Protein AF-A0A6A3V4V7-F1 (afdb_monomer_lite)

Foldseek 3Di:
DDDDDDDDDDDDDDDDDDDDDDDDDDDDDDDPPPPPPDPDDDPDPPDDDDDPPDDDPDDDDDDDDDPPPPPPPVVNVVVVVVVVVLVVVLPPDDPVRNVVSVVVVVVVVVVVVVVVVVVVVVVVVVVVVVVVVVVVVVVVVVVVVVVVVVVVVVVVVVVVVD

Structure (mmCIF, N/CA/C/O backbone):
data_AF-A0A6A3V4V7-F1
#
_entry.id   AF-A0A6A3V4V7-F1
#
loop_
_atom_site.group_PDB
_atom_site.id
_atom_site.type_symbol
_atom_site.label_atom_id
_atom_site.label_alt_id
_atom_site.label_comp_id
_atom_site.label_asym_id
_atom_site.label_entity_id
_atom_site.label_seq_id
_atom_site.pdbx_PDB_ins_code
_atom_site.Cartn_x
_atom_site.Cartn_y
_atom_site.Cartn_z
_atom_site.occupancy
_atom_site.B_iso_or_eq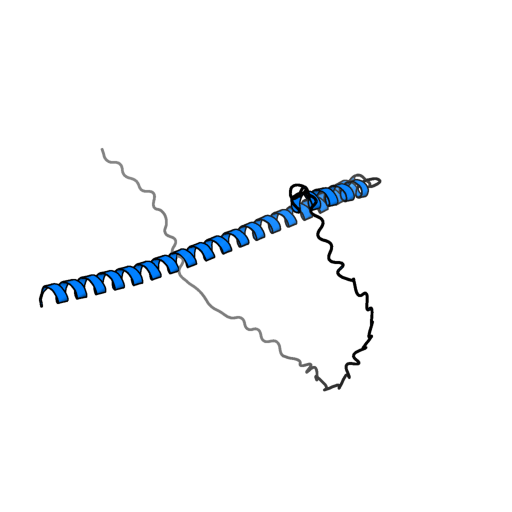uiv
_atom_site.auth_seq_id
_atom_site.auth_comp_id
_atom_site.auth_asym_id
_atom_site.auth_atom_id
_atom_site.pdbx_PDB_model_num
ATOM 1 N N . MET A 1 1 ? 31.894 41.704 34.546 1.00 42.75 1 MET A N 1
ATOM 2 C CA . MET A 1 1 ? 32.218 42.544 33.373 1.00 42.75 1 MET A CA 1
ATOM 3 C C . MET A 1 1 ? 31.065 42.446 32.386 1.00 42.75 1 MET A C 1
ATOM 5 O O . MET A 1 1 ? 30.594 41.342 32.154 1.00 42.75 1 MET A O 1
ATOM 9 N N . ARG A 1 2 ? 30.560 43.590 31.910 1.00 49.53 2 ARG A N 1
ATOM 10 C CA . ARG A 1 2 ? 29.544 43.714 30.850 1.00 49.53 2 ARG A CA 1
ATOM 11 C C . ARG A 1 2 ? 30.231 43.710 29.480 1.00 49.53 2 ARG A C 1
ATOM 13 O O . ARG A 1 2 ? 31.231 44.408 29.380 1.00 49.53 2 ARG A O 1
ATOM 20 N N . THR A 1 3 ? 29.620 43.051 28.491 1.00 52.56 3 THR A N 1
ATOM 21 C CA . THR A 1 3 ? 29.516 43.409 27.049 1.00 52.56 3 THR A CA 1
ATOM 22 C C . THR A 1 3 ? 28.450 42.461 26.452 1.00 52.56 3 THR A C 1
ATOM 24 O O . THR A 1 3 ? 28.661 41.255 26.498 1.00 52.56 3 THR A O 1
ATOM 27 N N . SER A 1 4 ? 27.176 42.824 26.249 1.00 50.97 4 SER A N 1
ATOM 28 C CA . SER A 1 4 ? 26.555 43.608 25.155 1.00 50.97 4 SER A CA 1
ATOM 29 C C . SER A 1 4 ? 26.750 43.053 23.734 1.00 50.97 4 SER A C 1
ATOM 31 O O . SER A 1 4 ? 27.859 42.666 23.392 1.00 50.97 4 SER A O 1
ATOM 33 N N . GLU A 1 5 ? 25.669 43.174 22.938 1.00 50.50 5 GLU A N 1
ATOM 34 C CA . GLU A 1 5 ? 25.563 43.155 21.456 1.00 50.50 5 GLU A CA 1
ATOM 35 C C . GLU A 1 5 ? 24.989 41.853 20.844 1.00 50.50 5 GLU A C 1
ATOM 37 O O . GLU A 1 5 ? 25.632 40.813 20.832 1.00 50.50 5 GLU A O 1
ATOM 42 N N . VAL A 1 6 ? 23.668 41.756 20.617 1.00 50.06 6 VAL A N 1
ATOM 43 C CA . VAL A 1 6 ? 22.835 42.286 19.503 1.00 50.06 6 VAL A CA 1
ATOM 44 C C . VAL A 1 6 ? 23.085 41.558 18.176 1.00 50.06 6 VAL A C 1
ATOM 46 O O . VAL A 1 6 ? 24.088 41.755 17.507 1.00 50.06 6 VAL A O 1
ATOM 49 N N . GLY A 1 7 ? 22.090 40.771 17.764 1.00 42.44 7 GLY A N 1
ATOM 50 C CA . GLY A 1 7 ? 21.958 40.209 16.423 1.00 42.44 7 GLY A CA 1
ATOM 51 C C . GLY A 1 7 ? 20.481 39.962 16.142 1.00 42.44 7 GLY A C 1
ATOM 52 O O . GLY A 1 7 ? 19.987 38.858 16.339 1.00 42.44 7 GLY A O 1
ATOM 53 N N . GLY A 1 8 ? 19.762 41.032 15.792 1.00 39.78 8 GLY A N 1
ATOM 54 C CA . GLY A 1 8 ? 18.326 41.013 15.533 1.00 39.78 8 GLY A CA 1
ATOM 55 C C . GLY A 1 8 ? 17.971 40.140 14.331 1.00 39.78 8 GLY A C 1
ATOM 56 O O . GLY A 1 8 ? 18.437 40.380 13.216 1.00 39.78 8 GLY A O 1
ATOM 57 N N . VAL A 1 9 ? 17.118 39.145 14.564 1.00 49.66 9 VAL A N 1
ATOM 58 C CA . VAL A 1 9 ? 16.396 38.444 13.504 1.00 49.66 9 VAL A CA 1
ATOM 59 C C . VAL A 1 9 ? 15.325 39.406 13.003 1.00 49.66 9 VAL A C 1
ATOM 61 O O . VAL A 1 9 ? 14.443 39.810 13.755 1.00 49.66 9 VAL A O 1
ATOM 64 N N . LYS A 1 10 ? 15.461 39.835 11.748 1.00 53.78 10 LYS A N 1
ATOM 65 C CA . LYS A 1 10 ? 14.473 40.665 11.065 1.00 53.78 10 LYS A CA 1
ATOM 66 C C . LYS A 1 10 ? 13.208 39.838 10.836 1.00 53.78 10 LYS A C 1
ATOM 68 O O . LYS A 1 10 ? 13.220 38.922 10.018 1.00 53.78 10 LYS A O 1
ATOM 73 N N . GLU A 1 11 ? 12.143 40.188 11.547 1.00 51.88 11 GLU A N 1
ATOM 74 C CA . GLU A 1 11 ? 10.769 40.033 11.069 1.00 51.88 11 GLU A CA 1
ATOM 75 C C . GLU A 1 11 ? 10.652 40.750 9.717 1.00 51.88 11 GLU A C 1
ATOM 77 O O . GLU A 1 11 ? 11.001 41.926 9.588 1.00 51.88 11 GLU A O 1
ATOM 82 N N . GLN A 1 12 ? 10.211 40.024 8.693 1.00 53.69 12 GLN A N 1
ATOM 83 C CA . GLN A 1 12 ? 9.641 40.619 7.493 1.00 53.69 12 GLN A CA 1
ATOM 84 C C . GLN A 1 12 ? 8.153 40.299 7.508 1.00 53.69 12 GLN A C 1
ATOM 86 O O . GLN A 1 12 ? 7.731 39.231 7.072 1.00 53.69 12 GLN A O 1
ATOM 91 N N . ASP A 1 13 ? 7.384 41.248 8.027 1.00 50.56 13 ASP A N 1
ATOM 92 C CA . ASP A 1 13 ? 5.997 41.427 7.636 1.00 50.56 13 ASP A CA 1
ATOM 93 C C . ASP A 1 13 ? 5.992 41.983 6.209 1.00 50.56 13 ASP A C 1
ATOM 95 O O . ASP A 1 13 ? 6.477 43.093 5.977 1.00 50.56 13 ASP A O 1
ATOM 99 N N . ASP A 1 14 ? 5.451 41.229 5.251 1.00 54.84 14 ASP A N 1
ATOM 100 C CA . ASP A 1 14 ? 4.945 41.823 4.015 1.00 54.84 14 ASP A CA 1
ATOM 101 C C . ASP A 1 14 ? 3.426 41.678 3.990 1.00 54.84 14 ASP A C 1
ATOM 103 O O . ASP A 1 14 ? 2.849 40.592 3.876 1.00 54.84 14 ASP A O 1
ATOM 107 N N . ALA A 1 15 ? 2.786 42.819 4.201 1.00 54.28 15 ALA A N 1
ATOM 108 C CA . ALA A 1 15 ? 1.357 42.982 4.238 1.00 54.28 15 ALA A CA 1
ATOM 109 C C . ALA A 1 15 ? 0.812 43.121 2.810 1.00 54.28 15 ALA A C 1
ATOM 111 O O . ALA A 1 15 ? 0.992 44.146 2.165 1.00 54.28 15 ALA A O 1
ATOM 112 N N . GLY A 1 16 ? 0.026 42.129 2.390 1.00 45.59 16 GLY A N 1
ATOM 113 C CA . GLY A 1 16 ? -1.201 42.334 1.618 1.00 45.59 16 GLY A CA 1
ATOM 114 C C . GLY A 1 16 ? -1.086 42.711 0.136 1.00 45.59 16 GLY A C 1
ATOM 115 O O . GLY A 1 16 ? -0.748 43.836 -0.209 1.00 45.59 16 GLY A O 1
ATOM 116 N N . LYS A 1 17 ? -1.610 41.833 -0.731 1.00 41.19 17 LYS A N 1
ATOM 117 C CA . LYS A 1 17 ? -2.718 42.150 -1.660 1.00 41.19 17 LYS A CA 1
ATOM 118 C C . LYS A 1 17 ? -3.122 40.917 -2.482 1.00 41.19 17 LYS A C 1
ATOM 120 O O . LYS A 1 17 ? -2.358 40.395 -3.281 1.00 41.19 17 LYS A O 1
ATOM 125 N N . SER A 1 18 ? -4.372 40.506 -2.347 1.00 46.84 18 SER A N 1
ATOM 126 C CA . SER A 1 18 ? -5.214 40.082 -3.482 1.00 46.84 18 SER A CA 1
ATOM 127 C C . SER A 1 18 ? -6.334 41.140 -3.592 1.00 46.84 18 SER A C 1
ATOM 129 O O . SER A 1 18 ? -6.513 41.841 -2.587 1.00 46.84 18 SER A O 1
ATOM 131 N N . PRO A 1 19 ? -7.117 41.311 -4.687 1.00 53.62 19 PRO A N 1
ATOM 132 C CA . PRO A 1 19 ? -7.272 40.504 -5.917 1.00 53.62 19 PRO A CA 1
ATOM 133 C C . PRO A 1 19 ? -7.392 41.335 -7.239 1.00 53.62 19 PRO A C 1
ATOM 135 O O . PRO A 1 19 ? -7.417 42.560 -7.193 1.00 53.62 19 PRO A O 1
ATOM 138 N N . ALA A 1 20 ? -7.494 40.665 -8.400 1.00 41.88 20 ALA A N 1
ATOM 139 C CA . ALA A 1 20 ? -8.282 41.029 -9.610 1.00 41.88 20 ALA A CA 1
ATOM 140 C C . ALA A 1 20 ? -7.915 40.031 -10.736 1.00 41.88 20 ALA A C 1
ATOM 142 O O . ALA A 1 20 ? -6.751 39.933 -11.107 1.00 41.88 20 ALA A O 1
ATOM 143 N N . SER A 1 21 ? -8.764 39.074 -11.125 1.00 48.00 21 SER A N 1
ATOM 144 C CA . SER A 1 21 ? -9.853 39.199 -12.114 1.00 48.00 21 SER A CA 1
ATOM 145 C C . SER A 1 21 ? -9.428 39.880 -13.422 1.00 48.00 21 SER A C 1
ATOM 147 O O . SER A 1 21 ? -9.583 41.087 -13.559 1.00 48.00 21 SER A O 1
ATOM 149 N N . ASN A 1 22 ? -8.972 39.086 -14.392 1.00 46.22 22 ASN A N 1
ATOM 150 C CA . ASN A 1 22 ? -9.182 39.385 -15.807 1.00 46.22 22 ASN A CA 1
ATOM 151 C C . ASN A 1 22 ? -10.040 38.254 -16.378 1.00 46.22 22 ASN A C 1
ATOM 153 O O . ASN A 1 22 ? -9.545 37.192 -16.748 1.00 46.22 22 ASN A O 1
ATOM 157 N N . THR A 1 23 ? -11.349 38.482 -16.333 1.00 46.84 23 THR A N 1
ATOM 158 C CA . THR A 1 23 ? -12.284 38.008 -17.348 1.00 46.84 23 THR A CA 1
ATOM 159 C C . THR A 1 23 ? -11.948 38.761 -18.628 1.00 46.84 23 THR A C 1
ATOM 161 O O . THR A 1 23 ? -12.068 39.986 -18.638 1.00 46.84 23 THR A O 1
ATOM 164 N N . ASP A 1 24 ? -11.498 38.052 -19.655 1.00 50.12 24 ASP A N 1
ATOM 165 C CA . ASP A 1 24 ? -11.619 38.539 -21.023 1.00 50.12 24 ASP A CA 1
ATOM 166 C C . ASP A 1 24 ? -12.520 37.556 -21.762 1.00 50.12 24 ASP A C 1
ATOM 168 O O . ASP A 1 24 ? -12.356 36.335 -21.668 1.00 50.12 24 ASP A O 1
ATOM 172 N N . ASP A 1 25 ? -13.550 38.150 -22.330 1.00 53.44 25 ASP A N 1
ATOM 173 C CA . ASP A 1 25 ? -14.804 37.598 -22.804 1.00 53.44 25 ASP A CA 1
ATOM 174 C C . ASP A 1 25 ? -14.721 37.699 -24.325 1.00 53.44 25 ASP A C 1
ATOM 176 O O . ASP A 1 25 ? -14.856 38.784 -24.878 1.00 53.44 25 ASP A O 1
ATOM 180 N N . GLU A 1 26 ? -14.408 36.593 -24.998 1.00 57.47 26 GLU A N 1
ATOM 181 C CA . GLU A 1 26 ? -14.502 36.501 -26.456 1.00 57.47 26 GLU A CA 1
ATOM 182 C C . GLU A 1 26 ? -15.488 35.379 -26.776 1.00 57.47 26 GLU A C 1
ATOM 184 O O . GLU A 1 26 ? -15.200 34.183 -26.703 1.00 57.47 26 GLU A O 1
ATOM 189 N N . GLU A 1 27 ? -16.704 35.873 -26.958 1.00 53.28 27 GLU A N 1
ATOM 190 C CA . GLU A 1 27 ? -17.872 35.404 -27.685 1.00 53.28 27 GLU A CA 1
ATO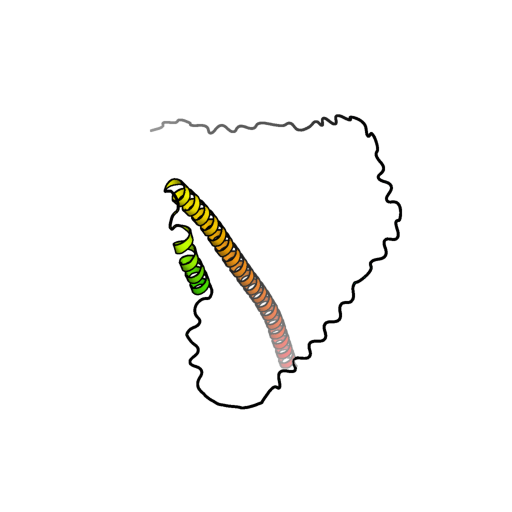M 191 C C . GLU A 1 27 ? -17.971 33.926 -28.104 1.00 53.28 27 GLU A C 1
ATOM 193 O O . GLU A 1 27 ? -17.154 33.319 -28.794 1.00 53.28 27 GLU A O 1
ATOM 198 N N . GLN A 1 28 ? -19.112 33.384 -27.687 1.00 53.72 28 GLN A N 1
ATOM 199 C CA . GLN A 1 28 ? -19.701 32.122 -28.080 1.00 53.72 28 GLN A CA 1
ATOM 200 C C . GLN A 1 28 ? -20.147 32.183 -29.543 1.00 53.72 28 GLN A C 1
ATOM 202 O O . GLN A 1 28 ? -21.141 32.839 -29.841 1.00 53.72 28 GLN A O 1
ATOM 207 N N . ASP A 1 29 ? -19.520 31.394 -30.409 1.00 48.97 29 ASP A N 1
ATOM 208 C CA . ASP A 1 29 ? -20.161 30.953 -31.645 1.00 48.97 29 ASP A CA 1
ATOM 209 C C . ASP A 1 29 ? -20.523 29.477 -31.517 1.00 48.97 29 ASP A C 1
ATOM 211 O O . ASP A 1 29 ? -19.687 28.583 -31.363 1.00 48.97 29 ASP A O 1
ATOM 215 N N . GLY A 1 30 ? -21.834 29.261 -31.474 1.00 54.09 30 GLY A N 1
ATOM 216 C CA . GLY A 1 30 ? -22.459 27.981 -31.244 1.00 54.09 30 GLY A CA 1
ATOM 217 C C . GLY A 1 30 ? -22.284 27.021 -32.409 1.00 54.09 30 GLY A C 1
ATOM 218 O O . GLY A 1 30 ? -22.564 27.339 -33.560 1.00 54.09 30 GLY A O 1
ATOM 219 N N . GLU A 1 31 ? -21.996 25.777 -32.060 1.00 42.69 31 GLU A N 1
ATOM 220 C CA . GLU A 1 31 ? -22.510 24.651 -32.817 1.00 42.69 31 GLU A CA 1
ATOM 221 C C . GLU A 1 31 ? -23.239 23.748 -31.822 1.00 42.69 31 GLU A C 1
ATOM 223 O O . GLU A 1 31 ? -22.662 22.919 -31.117 1.00 42.69 31 GLU A O 1
ATOM 228 N N . LEU A 1 32 ? -24.545 24.001 -31.691 1.00 49.00 32 LEU A N 1
ATOM 229 C CA . LEU A 1 32 ? -25.486 23.073 -31.082 1.00 49.00 32 LEU A CA 1
ATOM 230 C C . LEU A 1 32 ? -25.398 21.769 -31.877 1.00 49.00 32 LEU A C 1
ATOM 232 O O . LEU A 1 32 ? -26.032 21.632 -32.922 1.00 49.00 32 LEU A O 1
ATOM 236 N N . LEU A 1 33 ? -24.608 20.811 -31.391 1.00 49.25 33 LEU A N 1
ATOM 237 C CA . LEU A 1 33 ? -24.688 19.437 -31.860 1.00 49.25 33 LEU A CA 1
ATOM 238 C C . LEU A 1 33 ? -26.070 18.916 -31.474 1.00 49.25 33 LEU A C 1
ATOM 240 O O . LEU A 1 33 ? -26.317 18.501 -30.341 1.00 49.25 33 LEU A O 1
ATOM 244 N N . ALA A 1 34 ? -26.985 19.008 -32.434 1.00 52.38 34 ALA A N 1
ATOM 245 C CA . ALA A 1 34 ? -28.264 18.342 -32.412 1.00 52.38 34 ALA A CA 1
ATOM 246 C C . ALA A 1 34 ? -28.010 16.857 -32.140 1.00 52.38 34 ALA A C 1
ATOM 248 O O . ALA A 1 34 ? -27.564 16.119 -33.017 1.00 52.38 34 ALA A O 1
ATOM 249 N N . ILE A 1 35 ? -28.293 16.410 -30.918 1.00 50.03 35 ILE A N 1
ATOM 250 C CA . ILE A 1 35 ? -28.517 14.995 -30.651 1.00 50.03 35 ILE A CA 1
ATOM 251 C C . ILE A 1 35 ? -29.859 14.637 -31.291 1.00 50.03 35 ILE A C 1
ATOM 253 O O . ILE A 1 35 ? -30.906 14.628 -30.652 1.00 50.03 35 ILE A O 1
ATOM 257 N N . SER A 1 36 ? -29.830 14.437 -32.609 1.00 48.81 36 SER A N 1
ATOM 258 C CA . SER A 1 36 ? -30.923 13.810 -33.333 1.00 48.81 36 SER A CA 1
ATOM 259 C C . SER A 1 36 ? -31.106 12.410 -32.762 1.00 48.81 36 SER A C 1
ATOM 261 O O . SER A 1 36 ? -30.186 11.591 -32.804 1.00 48.81 36 SER A O 1
ATOM 263 N N . GLU A 1 37 ? -32.289 12.171 -32.216 1.00 57.75 37 GLU A N 1
ATOM 264 C CA . GLU A 1 37 ? -32.815 10.880 -31.802 1.00 57.75 37 GLU A CA 1
ATOM 265 C C . GLU A 1 37 ? -32.788 9.925 -33.006 1.00 57.75 37 GLU A C 1
ATOM 267 O O . GLU A 1 37 ? -33.660 9.937 -33.872 1.00 57.75 37 GLU A O 1
ATOM 272 N N . GLY A 1 38 ? -31.693 9.175 -33.115 1.00 52.47 38 GLY A N 1
ATOM 273 C CA . GLY A 1 38 ? -31.503 8.106 -34.081 1.00 52.47 38 GLY A CA 1
ATOM 274 C C . GLY A 1 38 ? -31.642 6.779 -33.357 1.00 52.47 38 GLY A C 1
ATOM 275 O O . GLY A 1 38 ? -30.728 6.366 -32.646 1.00 52.47 38 GLY A O 1
ATOM 276 N N . ASP A 1 39 ? -32.798 6.150 -33.536 1.00 56.66 39 ASP A N 1
ATOM 277 C CA . ASP A 1 39 ? -33.110 4.772 -33.166 1.00 56.66 39 ASP A CA 1
ATOM 278 C C . ASP A 1 39 ? -32.120 3.813 -33.853 1.00 56.66 39 ASP A C 1
ATOM 280 O O . ASP A 1 39 ? -32.305 3.380 -34.992 1.00 56.66 39 ASP A O 1
ATOM 284 N N . ALA A 1 40 ? -30.991 3.564 -33.192 1.00 56.16 40 ALA A N 1
ATOM 285 C CA . ALA A 1 40 ? -30.003 2.587 -33.612 1.00 56.16 40 ALA A CA 1
ATOM 286 C C . ALA A 1 40 ? -30.288 1.287 -32.861 1.00 56.16 40 ALA A C 1
ATOM 288 O O . ALA A 1 40 ? -29.821 1.078 -31.740 1.00 56.16 40 ALA A O 1
ATOM 289 N N . ALA A 1 41 ? -31.086 0.430 -33.497 1.00 56.31 41 ALA A N 1
ATOM 290 C CA . ALA A 1 41 ? -31.342 -0.931 -33.062 1.00 56.31 41 ALA A CA 1
ATOM 291 C C . ALA A 1 41 ? -30.020 -1.642 -32.727 1.00 56.31 41 ALA A C 1
ATOM 293 O O . ALA A 1 41 ? -29.188 -1.908 -33.598 1.00 56.31 41 ALA A O 1
ATOM 294 N N . VAL A 1 42 ? -29.834 -1.949 -31.445 1.00 59.66 42 VAL A N 1
ATOM 295 C CA . VAL A 1 42 ? -28.794 -2.859 -30.973 1.00 59.66 42 VAL A CA 1
ATOM 296 C C . VAL A 1 42 ? -29.193 -4.251 -31.453 1.00 59.66 42 VAL A C 1
ATOM 298 O O . VAL A 1 42 ? -30.042 -4.904 -30.851 1.00 59.66 42 VAL A O 1
ATOM 301 N N . VAL A 1 43 ? -28.610 -4.701 -32.562 1.00 60.47 43 VAL A N 1
ATOM 302 C CA . VAL A 1 43 ? -28.637 -6.120 -32.923 1.00 60.47 43 VAL A CA 1
ATOM 303 C C . VAL A 1 43 ? -27.648 -6.812 -31.991 1.00 60.47 43 VAL A C 1
ATOM 305 O O . VAL A 1 43 ? -26.437 -6.756 -32.197 1.00 60.47 43 VAL A O 1
ATOM 308 N N . LEU A 1 44 ? -28.179 -7.384 -30.911 1.00 51.41 44 LEU A N 1
ATOM 309 C CA . LEU A 1 44 ? -27.476 -8.357 -30.087 1.00 51.41 44 LEU A CA 1
ATOM 310 C C . LEU A 1 44 ? -27.300 -9.615 -30.938 1.00 51.41 44 LEU A C 1
ATOM 312 O O . LEU A 1 44 ? -28.269 -10.306 -31.240 1.00 51.41 44 LEU A O 1
ATOM 316 N N . ASP A 1 45 ? -26.071 -9.864 -31.376 1.00 54.84 45 ASP A N 1
ATOM 317 C CA . ASP A 1 45 ? -25.689 -11.136 -31.976 1.00 54.84 45 ASP A CA 1
ATOM 318 C C . ASP A 1 45 ? -25.614 -12.187 -30.858 1.00 54.84 45 ASP A C 1
ATOM 320 O O . ASP A 1 45 ? -24.623 -12.292 -30.131 1.00 54.84 45 ASP A O 1
ATOM 324 N N . GLU A 1 46 ? -26.722 -12.899 -30.663 1.00 55.06 46 GLU A N 1
ATOM 325 C CA . GLU A 1 46 ? -26.815 -14.083 -29.815 1.00 55.06 46 GLU A CA 1
ATOM 326 C C . GLU A 1 46 ? -26.151 -15.259 -30.539 1.00 55.06 46 GLU A C 1
ATOM 328 O O . GLU A 1 46 ? -26.782 -16.018 -31.271 1.00 55.06 46 GLU A O 1
ATOM 333 N N . SER A 1 47 ? -24.844 -15.407 -30.341 1.00 57.72 47 SER A N 1
ATOM 334 C CA . SER A 1 47 ? -24.163 -16.667 -30.624 1.00 57.72 47 SER A CA 1
ATOM 335 C C . SER A 1 47 ? -24.232 -17.555 -29.382 1.00 57.72 47 SER A C 1
ATOM 337 O O . SER A 1 47 ? -23.411 -17.429 -28.472 1.00 57.72 47 SER A O 1
ATOM 339 N N . GLU A 1 48 ? -25.219 -18.450 -29.349 1.00 54.25 48 GLU A N 1
ATOM 340 C CA . GLU A 1 48 ? -25.238 -19.599 -28.445 1.00 54.25 48 GLU A CA 1
ATOM 341 C C . GLU A 1 48 ? -24.098 -20.552 -28.825 1.00 54.25 48 GLU A C 1
ATOM 343 O O . GLU A 1 48 ? -24.075 -21.134 -29.911 1.00 54.25 48 GLU A O 1
ATOM 348 N N . ALA A 1 49 ? -23.124 -20.693 -27.931 1.00 61.31 49 ALA A N 1
ATOM 349 C CA . ALA A 1 49 ? -22.171 -21.789 -27.964 1.00 61.31 49 ALA A CA 1
ATOM 350 C C . ALA A 1 49 ? -22.470 -22.698 -26.773 1.00 61.31 49 ALA A C 1
ATOM 352 O O . ALA A 1 49 ? -21.893 -22.546 -25.695 1.00 61.31 49 ALA A O 1
ATOM 353 N N . ASP A 1 50 ? -23.389 -23.636 -26.993 1.00 52.44 50 ASP A N 1
ATOM 354 C CA . ASP A 1 50 ? -23.488 -24.858 -26.205 1.00 52.44 50 ASP A CA 1
ATOM 355 C C . ASP A 1 50 ? -22.151 -25.601 -26.297 1.00 52.44 50 ASP A C 1
ATOM 357 O O . ASP A 1 50 ? -21.754 -26.093 -27.355 1.00 52.44 50 ASP A O 1
ATOM 361 N N . SER A 1 51 ? -21.445 -25.688 -25.176 1.00 53.00 51 SER A N 1
ATOM 362 C CA . SER A 1 51 ? -20.405 -26.692 -24.982 1.00 53.00 51 SER A CA 1
ATOM 363 C C . SER A 1 51 ? -20.589 -27.291 -23.598 1.00 53.00 51 SER A C 1
ATOM 365 O O . SER A 1 51 ? -19.909 -26.926 -22.639 1.00 53.00 51 SER A O 1
ATOM 367 N N . ASP A 1 52 ? -21.545 -28.212 -23.523 1.00 53.47 52 ASP A N 1
ATOM 368 C CA . ASP A 1 52 ? -21.653 -29.213 -22.469 1.00 53.47 52 ASP A CA 1
ATOM 369 C C . ASP A 1 52 ? -20.392 -30.090 -22.471 1.00 53.47 52 ASP A C 1
ATOM 371 O O . ASP A 1 52 ? -20.325 -31.110 -23.151 1.00 53.47 52 ASP A O 1
ATOM 375 N N . GLU A 1 53 ? -19.393 -29.728 -21.673 1.00 47.59 53 GLU A N 1
ATOM 376 C CA . GLU A 1 53 ? -18.391 -30.683 -21.197 1.00 47.59 53 GLU A CA 1
ATOM 377 C C . GLU A 1 53 ? -18.662 -30.920 -19.711 1.00 47.59 53 GLU A C 1
ATOM 379 O O . GLU A 1 53 ? -18.185 -30.228 -18.811 1.00 47.59 53 GLU A O 1
ATOM 384 N N . SER A 1 54 ? -19.543 -31.889 -19.472 1.00 56.19 54 SER A N 1
ATOM 385 C CA . SER A 1 54 ? -19.853 -32.416 -18.149 1.00 56.19 54 SER A CA 1
ATOM 386 C C . SER A 1 54 ? -18.659 -33.218 -17.625 1.00 56.19 54 SER A C 1
ATOM 388 O O . SER A 1 54 ? -18.550 -34.417 -17.885 1.00 56.19 54 SER A O 1
ATOM 390 N N . GLU A 1 55 ? -17.771 -32.587 -16.854 1.00 53.09 55 GLU A N 1
ATOM 391 C CA . GLU A 1 55 ? -16.771 -33.322 -16.078 1.00 53.09 55 GLU A CA 1
ATOM 392 C C . GLU A 1 55 ? -17.465 -34.084 -14.941 1.00 53.09 55 GLU A C 1
ATOM 394 O O . GLU A 1 55 ? -17.933 -33.532 -13.941 1.00 53.09 55 GLU A O 1
ATOM 399 N N . GLN A 1 56 ? -17.571 -35.396 -15.134 1.00 49.28 56 GLN A N 1
ATOM 400 C CA . GLN A 1 56 ? -18.056 -36.343 -14.146 1.00 49.28 56 GLN A CA 1
ATOM 401 C C . GLN A 1 56 ? -17.166 -36.273 -12.899 1.00 49.28 56 GLN A C 1
ATOM 403 O O . GLN A 1 56 ? -16.005 -36.672 -12.923 1.00 49.28 56 GLN A O 1
ATOM 408 N N . LEU A 1 57 ? -17.728 -35.793 -11.788 1.00 48.59 57 LEU A N 1
ATOM 409 C CA . LEU A 1 57 ? -17.113 -35.866 -10.465 1.00 48.59 57 LEU A CA 1
ATOM 410 C C . LEU A 1 57 ? -17.071 -37.332 -10.003 1.00 48.59 57 LEU A C 1
ATOM 412 O O . LEU A 1 57 ? -17.953 -37.794 -9.274 1.00 48.59 57 LEU A O 1
ATOM 416 N N . SER A 1 58 ? -16.054 -38.083 -10.432 1.00 48.97 58 SER A N 1
ATOM 417 C CA . SER A 1 58 ? -15.751 -39.391 -9.857 1.00 48.97 58 SER A CA 1
ATOM 418 C C . SER A 1 58 ? -15.157 -39.190 -8.465 1.00 48.97 58 SER A C 1
ATOM 420 O O . SER A 1 58 ? -14.020 -38.753 -8.284 1.00 48.97 58 SER A O 1
ATOM 422 N N . LYS A 1 59 ? -15.987 -39.479 -7.469 1.00 55.12 59 LYS A N 1
ATOM 423 C CA . LYS A 1 59 ? -15.634 -39.561 -6.061 1.00 55.12 59 LYS A CA 1
ATOM 424 C C . LYS A 1 59 ? -14.773 -40.800 -5.829 1.00 55.12 59 LYS A C 1
ATOM 426 O O . LYS A 1 59 ? -15.328 -41.866 -5.599 1.00 55.12 59 LYS A O 1
ATOM 431 N N . ASP A 1 60 ? -13.459 -40.620 -5.814 1.00 49.88 60 ASP A N 1
ATOM 432 C CA . ASP A 1 60 ? -12.529 -41.583 -5.232 1.00 49.88 60 ASP A CA 1
ATOM 433 C C . ASP A 1 60 ? -11.700 -40.878 -4.156 1.00 49.88 60 ASP A C 1
ATOM 435 O O . ASP A 1 60 ? -10.831 -40.048 -4.428 1.00 49.88 60 ASP A O 1
ATOM 439 N N . GLU A 1 61 ? -12.015 -41.197 -2.899 1.00 54.84 61 GLU A N 1
ATOM 440 C CA . GLU A 1 61 ? -11.075 -41.013 -1.804 1.00 54.84 61 GLU A CA 1
ATOM 441 C C . GLU A 1 61 ? -9.859 -41.902 -2.064 1.00 54.84 61 GLU A C 1
ATOM 443 O O . GLU A 1 61 ? -9.937 -43.127 -1.986 1.00 54.84 61 GLU A O 1
ATOM 448 N N . ALA A 1 62 ? -8.724 -41.273 -2.344 1.00 54.88 62 ALA A N 1
ATOM 449 C CA . ALA A 1 62 ? -7.425 -41.908 -2.239 1.00 54.88 62 ALA A CA 1
ATOM 450 C C . ALA A 1 62 ? -6.507 -40.985 -1.439 1.00 54.88 62 ALA A C 1
ATOM 452 O O . ALA A 1 62 ? -5.883 -40.054 -1.946 1.00 54.88 62 ALA A O 1
ATOM 453 N N . GLU A 1 63 ? -6.486 -41.266 -0.144 1.00 53.84 63 GLU A N 1
ATOM 454 C CA . GLU A 1 63 ? -5.439 -40.941 0.808 1.00 53.84 63 GLU A CA 1
ATOM 455 C C . GLU A 1 63 ? -4.055 -41.247 0.212 1.00 53.84 63 GLU A C 1
ATOM 457 O O . GLU A 1 63 ? -3.585 -42.379 0.240 1.00 53.84 63 GLU A O 1
ATOM 462 N N . LEU A 1 64 ? -3.383 -40.232 -0.329 1.00 49.31 64 LEU A N 1
ATOM 463 C CA . LEU A 1 64 ? -1.941 -40.252 -0.544 1.00 49.31 64 LEU A CA 1
ATOM 464 C C . LEU A 1 64 ? -1.403 -38.869 -0.216 1.00 49.31 64 LEU A C 1
ATOM 466 O O . LEU A 1 64 ? -1.794 -37.875 -0.823 1.00 49.31 64 LEU A O 1
ATOM 470 N N . GLY A 1 65 ? -0.523 -38.827 0.785 1.00 48.97 65 GLY A N 1
ATOM 471 C CA . GLY A 1 65 ? 0.139 -37.627 1.272 1.00 48.97 65 GLY A CA 1
ATOM 472 C C . GLY A 1 65 ? 0.715 -36.801 0.131 1.00 48.97 65 GLY A C 1
ATOM 473 O O . GLY A 1 65 ? 1.813 -37.065 -0.358 1.00 48.97 65 GLY A O 1
ATOM 474 N N . ALA A 1 66 ? -0.029 -35.771 -0.264 1.00 48.34 66 ALA A N 1
ATOM 475 C CA . ALA A 1 66 ? 0.491 -34.697 -1.073 1.00 48.34 66 ALA A CA 1
ATOM 476 C C . ALA A 1 66 ? 1.513 -33.975 -0.199 1.00 48.34 66 ALA A C 1
ATOM 478 O O . ALA A 1 66 ? 1.170 -33.203 0.697 1.00 48.34 66 ALA A O 1
ATOM 479 N N . VAL A 1 67 ? 2.789 -34.273 -0.440 1.00 52.78 67 VAL A N 1
ATOM 480 C CA . VAL A 1 67 ? 3.872 -33.350 -0.126 1.00 52.78 67 VAL A CA 1
ATOM 481 C C . VAL A 1 67 ? 3.467 -32.047 -0.795 1.00 52.78 67 VAL A C 1
ATOM 483 O O . VAL A 1 67 ? 3.554 -31.930 -2.013 1.00 52.78 67 VAL A O 1
ATOM 486 N N . ILE A 1 68 ? 2.933 -31.111 -0.011 1.00 51.34 68 ILE A N 1
ATOM 487 C CA . ILE A 1 68 ? 2.746 -29.732 -0.437 1.00 51.34 68 ILE A CA 1
ATOM 488 C C . ILE A 1 68 ? 4.158 -29.298 -0.834 1.00 51.34 68 ILE A C 1
ATOM 490 O O . ILE A 1 68 ? 5.007 -29.225 0.061 1.00 51.34 68 ILE A O 1
ATOM 494 N N . PRO A 1 69 ? 4.479 -29.095 -2.128 1.00 51.84 69 PRO A N 1
ATOM 495 C CA . PRO A 1 69 ? 5.745 -28.464 -2.437 1.00 51.84 69 PRO A CA 1
ATOM 496 C C . PRO A 1 69 ? 5.671 -27.117 -1.729 1.00 51.84 69 PRO A C 1
ATOM 498 O O . PRO A 1 69 ? 4.686 -26.394 -1.913 1.00 51.84 69 PRO A O 1
ATOM 501 N N . GLU A 1 70 ? 6.631 -26.860 -0.832 1.00 53.78 70 GLU A N 1
ATOM 502 C CA . GLU A 1 70 ? 6.746 -25.598 -0.102 1.00 53.78 70 GLU A CA 1
ATOM 503 C C . GLU A 1 70 ? 6.336 -24.475 -1.037 1.00 53.78 70 GLU A C 1
ATOM 505 O O . GLU A 1 70 ? 6.877 -24.391 -2.141 1.00 53.78 70 GLU A O 1
ATOM 510 N N . ALA A 1 71 ? 5.324 -23.706 -0.627 1.00 54.56 71 ALA A N 1
ATOM 511 C CA . ALA A 1 71 ? 4.713 -22.668 -1.433 1.00 54.56 71 ALA A CA 1
ATOM 512 C C . ALA A 1 71 ? 5.815 -21.829 -2.089 1.00 54.56 71 ALA A C 1
ATOM 514 O O . ALA A 1 71 ? 6.421 -20.973 -1.443 1.00 54.56 71 ALA A O 1
ATOM 515 N N . SER A 1 72 ? 6.097 -22.123 -3.360 1.00 53.34 72 SER A N 1
ATOM 516 C CA . SER A 1 72 ? 6.999 -21.324 -4.168 1.00 53.34 72 SER A CA 1
ATOM 517 C C . SER A 1 72 ? 6.373 -19.943 -4.174 1.00 53.34 72 SER A C 1
ATOM 519 O O . SER A 1 72 ? 5.232 -19.784 -4.614 1.00 53.34 72 SER A O 1
ATOM 521 N N . ASP A 1 73 ? 7.060 -18.977 -3.559 1.00 54.66 73 ASP A N 1
ATOM 522 C CA . ASP A 1 73 ? 6.591 -17.602 -3.487 1.00 54.66 73 ASP A CA 1
ATOM 523 C C . ASP A 1 73 ? 6.245 -17.192 -4.927 1.00 54.66 73 ASP A C 1
ATOM 525 O O . ASP A 1 73 ? 7.136 -17.201 -5.784 1.00 54.66 73 ASP A O 1
ATOM 529 N N . PRO A 1 74 ? 4.980 -16.873 -5.252 1.00 56.16 74 PRO A N 1
ATOM 530 C CA . PRO A 1 74 ? 4.607 -16.520 -6.619 1.00 56.16 74 PRO A CA 1
ATOM 531 C C . PRO A 1 74 ? 5.409 -15.304 -7.110 1.00 56.16 74 PRO A C 1
ATOM 533 O O . PRO A 1 74 ? 5.610 -15.131 -8.310 1.00 56.16 74 PRO A O 1
ATOM 536 N N . ALA A 1 75 ? 5.956 -14.496 -6.189 1.00 56.59 75 ALA A N 1
ATOM 537 C CA . ALA A 1 75 ? 6.886 -13.423 -6.515 1.00 56.59 75 ALA A CA 1
ATOM 538 C C . ALA A 1 75 ? 8.280 -13.922 -6.958 1.00 56.59 75 ALA A C 1
ATOM 540 O O . ALA A 1 75 ? 8.969 -13.231 -7.712 1.00 56.59 75 ALA A O 1
ATOM 541 N N . ALA A 1 76 ? 8.722 -15.094 -6.505 1.00 53.81 76 ALA A N 1
ATOM 542 C CA . ALA A 1 76 ? 9.967 -15.729 -6.934 1.00 53.81 76 ALA A CA 1
ATOM 543 C C . ALA A 1 76 ? 9.803 -16.440 -8.292 1.00 53.81 76 ALA A C 1
ATOM 545 O O . ALA A 1 76 ? 10.697 -16.367 -9.133 1.00 53.81 76 ALA A O 1
ATOM 546 N N . GLU A 1 77 ? 8.639 -17.036 -8.554 1.00 51.50 77 GLU A N 1
ATOM 547 C CA . GLU A 1 77 ? 8.283 -17.615 -9.860 1.00 51.50 77 GLU A CA 1
ATOM 548 C C . GLU A 1 77 ? 8.169 -16.544 -10.959 1.00 51.50 77 GLU A C 1
ATOM 550 O O . GLU A 1 77 ? 8.777 -16.681 -12.022 1.00 51.50 77 GLU A O 1
ATOM 555 N N . GLU A 1 78 ? 7.490 -15.422 -10.686 1.00 55.00 78 GLU A N 1
ATOM 556 C CA . GLU A 1 78 ? 7.329 -14.330 -11.660 1.00 55.00 78 GLU A CA 1
ATOM 557 C C . GLU A 1 78 ? 8.682 -13.687 -12.024 1.00 55.00 78 GLU A C 1
ATOM 559 O O . GLU A 1 78 ? 8.959 -13.403 -13.191 1.00 55.00 78 GLU A O 1
ATOM 564 N N . THR A 1 79 ? 9.585 -13.528 -11.047 1.00 59.12 79 THR A N 1
ATOM 565 C CA . THR A 1 79 ? 10.933 -12.992 -11.313 1.00 59.12 79 THR A CA 1
ATOM 566 C C . THR A 1 79 ? 11.806 -13.971 -12.101 1.00 59.12 79 THR A C 1
ATOM 568 O O . THR A 1 79 ? 12.601 -13.538 -12.940 1.00 59.12 79 THR A O 1
ATOM 571 N N . ARG A 1 80 ? 11.641 -15.283 -11.892 1.00 56.03 80 ARG A N 1
ATOM 572 C CA . ARG A 1 80 ? 12.383 -16.330 -12.604 1.00 56.03 80 ARG A CA 1
ATOM 573 C C . ARG A 1 80 ? 11.921 -16.474 -14.056 1.00 56.03 80 ARG A C 1
ATOM 575 O O . ARG A 1 80 ? 12.770 -16.492 -14.949 1.00 56.03 80 ARG A O 1
ATOM 582 N N . ALA A 1 81 ? 10.613 -16.492 -14.305 1.00 57.81 81 ALA A N 1
ATOM 583 C CA . ALA A 1 81 ? 10.038 -16.575 -15.649 1.00 57.81 81 ALA A CA 1
ATOM 584 C C . ALA A 1 81 ? 10.349 -15.328 -16.502 1.00 57.81 81 ALA A C 1
ATOM 586 O O . ALA A 1 81 ? 10.726 -15.445 -17.673 1.00 57.81 81 ALA A O 1
ATOM 587 N N . GLU A 1 82 ? 10.292 -14.129 -15.911 1.00 57.50 82 GLU A N 1
ATOM 588 C CA . GLU A 1 82 ? 10.740 -12.913 -16.598 1.00 57.50 82 GLU A CA 1
ATOM 589 C C . GLU A 1 82 ? 12.259 -12.951 -16.849 1.00 57.50 82 GLU A C 1
ATOM 591 O O . GLU A 1 82 ? 12.707 -12.635 -17.945 1.00 57.50 82 GLU A O 1
ATOM 596 N N . SER A 1 83 ? 13.087 -13.404 -15.902 1.00 57.94 83 SER A N 1
ATOM 597 C CA . SER A 1 83 ? 14.544 -13.455 -16.122 1.00 57.94 83 SER A CA 1
ATOM 598 C C . SER A 1 83 ? 14.965 -14.382 -17.274 1.00 57.94 83 SER A C 1
ATOM 600 O O . SER A 1 83 ? 15.867 -14.034 -18.039 1.00 57.94 83 SER A O 1
ATOM 602 N N . ALA A 1 84 ? 14.274 -15.515 -17.447 1.00 57.88 84 ALA A N 1
ATOM 603 C CA . ALA A 1 84 ? 14.560 -16.494 -18.493 1.00 57.88 84 ALA A CA 1
ATOM 604 C C . ALA A 1 84 ? 14.188 -15.989 -19.900 1.00 57.88 84 ALA A C 1
ATOM 606 O O . ALA A 1 84 ? 14.927 -16.210 -20.857 1.00 57.88 84 ALA A O 1
ATOM 607 N N . THR A 1 85 ? 13.079 -15.255 -20.029 1.00 57.53 85 THR A N 1
ATOM 608 C CA . THR A 1 85 ? 12.651 -14.659 -21.309 1.00 57.53 85 THR A CA 1
ATOM 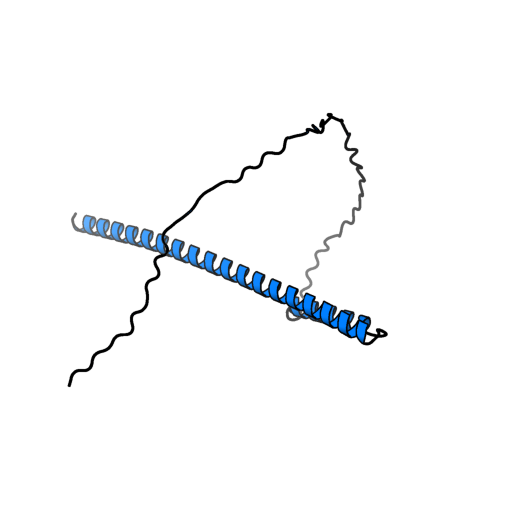609 C C . THR A 1 85 ? 13.489 -13.435 -21.693 1.00 57.53 85 THR A C 1
ATOM 611 O O . THR A 1 85 ? 13.745 -13.191 -22.870 1.00 57.53 85 THR A O 1
ATOM 614 N N . LEU A 1 86 ? 13.998 -12.691 -20.707 1.00 57.19 86 LEU A N 1
ATOM 615 C CA . LEU A 1 86 ? 14.795 -11.484 -20.935 1.00 57.19 86 LEU A CA 1
ATOM 616 C C . LEU A 1 86 ? 16.234 -11.770 -21.403 1.00 57.19 86 LEU A C 1
ATOM 618 O O . LEU A 1 86 ? 16.829 -10.900 -22.050 1.00 57.19 86 LEU A O 1
ATOM 622 N N . ALA A 1 87 ? 16.804 -12.937 -21.092 1.00 60.41 87 ALA A N 1
ATOM 623 C CA . ALA A 1 87 ? 18.140 -13.316 -21.559 1.00 60.41 87 ALA A CA 1
ATOM 624 C C . ALA A 1 87 ? 18.183 -13.470 -23.094 1.00 60.41 87 ALA A C 1
ATOM 626 O O . ALA A 1 87 ? 19.022 -12.848 -23.738 1.00 60.41 87 ALA A O 1
ATOM 627 N N . ASN A 1 88 ? 17.195 -14.158 -23.678 1.00 63.50 88 ASN A N 1
ATOM 628 C CA . ASN A 1 88 ? 17.130 -14.436 -25.121 1.00 63.50 88 ASN A CA 1
ATOM 629 C C . ASN A 1 88 ? 16.890 -13.198 -26.005 1.00 63.50 88 ASN A C 1
ATOM 631 O O . ASN A 1 88 ? 17.281 -13.180 -27.165 1.00 63.50 88 ASN A O 1
ATOM 635 N N . GLU A 1 89 ? 16.248 -12.145 -25.492 1.00 67.94 89 GLU A N 1
ATOM 636 C CA . GLU A 1 89 ? 15.962 -10.930 -26.279 1.00 67.94 89 GLU A CA 1
ATOM 637 C C . GLU A 1 89 ? 17.189 -10.025 -26.497 1.00 67.94 89 GLU A C 1
ATOM 639 O O . GLU A 1 89 ? 17.146 -9.115 -27.326 1.00 67.94 89 GLU A O 1
ATOM 644 N N . ALA A 1 90 ? 18.248 -10.187 -25.698 1.00 76.56 90 ALA A N 1
ATOM 645 C CA . ALA A 1 90 ? 19.447 -9.355 -25.800 1.00 76.56 90 ALA A CA 1
ATOM 646 C C . ALA A 1 90 ? 20.461 -9.899 -26.819 1.00 76.56 90 ALA A C 1
ATOM 648 O O . ALA A 1 90 ? 21.336 -9.149 -27.267 1.00 76.56 90 ALA A O 1
ATOM 649 N N . ASP A 1 91 ? 20.333 -11.173 -27.184 1.00 79.56 91 ASP A N 1
ATOM 650 C CA . ASP A 1 91 ? 21.246 -11.863 -28.083 1.00 79.56 91 ASP A CA 1
ATOM 651 C C . ASP A 1 91 ? 21.064 -11.376 -29.527 1.00 79.56 91 ASP A C 1
ATOM 653 O O . ASP A 1 91 ? 19.956 -11.168 -30.016 1.00 79.56 91 ASP A O 1
ATOM 657 N N . GLY A 1 92 ? 22.179 -11.110 -30.212 1.00 81.12 92 GLY A N 1
ATOM 658 C CA . GLY A 1 92 ? 22.179 -10.578 -31.583 1.00 81.12 92 GLY A CA 1
ATOM 659 C C . GLY A 1 92 ? 21.903 -9.072 -31.712 1.00 81.12 92 GLY A C 1
ATOM 660 O O . GLY A 1 92 ? 21.980 -8.532 -32.816 1.00 81.12 92 GLY A O 1
ATOM 661 N N . LEU A 1 93 ? 21.638 -8.355 -30.612 1.00 86.94 93 LEU A N 1
ATOM 662 C CA . LEU A 1 93 ? 21.463 -6.900 -30.635 1.00 86.94 93 LEU A CA 1
ATOM 663 C C . LEU A 1 93 ? 22.803 -6.145 -30.654 1.00 86.94 93 LEU A C 1
ATOM 665 O O . LEU A 1 93 ? 23.762 -6.483 -29.950 1.00 86.94 93 LEU A O 1
ATOM 669 N N . SER A 1 94 ? 22.836 -5.030 -31.393 1.00 92.25 94 SER A N 1
ATOM 670 C CA . SER A 1 94 ? 23.950 -4.077 -31.323 1.00 92.25 94 SER A CA 1
ATOM 671 C C . SER A 1 94 ? 24.138 -3.557 -29.894 1.00 92.25 94 SER A C 1
ATOM 673 O O . SER A 1 94 ? 23.188 -3.487 -29.114 1.00 92.25 94 SER A O 1
ATOM 675 N N . GLU A 1 95 ? 25.359 -3.155 -29.537 1.00 91.62 95 GLU A N 1
ATOM 676 C CA . GLU A 1 95 ? 25.683 -2.661 -28.188 1.00 91.62 95 GLU A CA 1
ATOM 677 C C . GLU A 1 95 ? 24.734 -1.534 -27.740 1.00 91.62 95 GLU A C 1
ATOM 679 O O . GLU A 1 95 ? 24.156 -1.563 -26.655 1.00 91.62 95 GLU A O 1
ATOM 684 N N . VAL A 1 96 ? 24.472 -0.575 -28.632 1.00 95.56 96 VAL A N 1
ATOM 685 C CA . VAL A 1 96 ? 23.552 0.539 -28.364 1.00 95.56 96 VAL A CA 1
ATOM 686 C C . VAL A 1 96 ? 22.122 0.042 -28.122 1.00 95.56 96 VAL A C 1
ATOM 688 O O . VAL A 1 96 ? 21.426 0.563 -27.245 1.00 95.56 96 VAL A O 1
ATOM 691 N N . ALA A 1 97 ? 21.665 -0.963 -28.873 1.00 94.31 97 ALA A N 1
ATOM 692 C CA . ALA A 1 97 ? 20.348 -1.562 -28.676 1.00 94.31 97 ALA A CA 1
ATOM 693 C C . ALA A 1 97 ? 20.267 -2.324 -27.341 1.00 94.31 97 ALA A C 1
ATOM 695 O O . ALA A 1 97 ? 19.286 -2.146 -26.613 1.00 94.31 97 ALA A O 1
ATOM 696 N N . ARG A 1 98 ? 21.321 -3.060 -26.960 1.00 91.31 98 ARG A N 1
ATOM 697 C CA . ARG A 1 98 ? 21.426 -3.731 -25.652 1.00 91.31 98 ARG A CA 1
ATOM 698 C C . ARG A 1 98 ? 21.347 -2.736 -24.495 1.00 91.31 98 ARG A C 1
ATOM 700 O O . ARG A 1 98 ? 20.532 -2.918 -23.590 1.00 91.31 98 ARG A O 1
ATOM 707 N N . ILE A 1 99 ? 22.085 -1.625 -24.561 1.00 93.94 99 ILE A N 1
ATOM 708 C CA . ILE A 1 99 ? 22.050 -0.569 -23.533 1.00 93.94 99 ILE A CA 1
ATOM 709 C C . ILE A 1 99 ? 20.646 0.049 -23.409 1.00 93.94 99 ILE A C 1
ATOM 711 O O . ILE A 1 99 ? 20.131 0.236 -22.301 1.00 93.94 99 ILE A O 1
ATOM 715 N N . ARG A 1 100 ? 19.984 0.358 -24.533 1.00 96.31 100 ARG A N 1
ATOM 716 C CA . ARG A 1 100 ? 18.614 0.909 -24.524 1.00 96.31 100 ARG A CA 1
ATOM 717 C C . ARG A 1 100 ? 17.613 -0.073 -23.917 1.00 96.31 100 ARG A C 1
ATOM 719 O O . ARG A 1 100 ? 16.770 0.341 -23.115 1.00 96.31 100 ARG A O 1
ATOM 726 N N . LEU A 1 101 ? 17.719 -1.353 -24.268 1.00 92.69 101 LEU A N 1
ATOM 727 C CA . LEU A 1 101 ? 16.873 -2.415 -23.733 1.00 92.69 101 LEU A CA 1
ATOM 728 C C . LEU A 1 101 ? 17.074 -2.575 -22.221 1.00 92.69 101 LEU A C 1
ATOM 730 O O . LEU A 1 101 ? 16.096 -2.535 -21.472 1.00 92.69 101 LEU A O 1
ATOM 734 N N . ALA A 1 102 ? 18.324 -2.641 -21.756 1.00 92.56 102 ALA A N 1
ATOM 735 C CA . ALA A 1 102 ? 18.659 -2.702 -20.334 1.00 92.56 102 ALA A CA 1
ATOM 736 C C . ALA A 1 102 ? 18.075 -1.508 -19.563 1.00 92.56 102 ALA A C 1
ATOM 738 O O . ALA A 1 102 ? 17.417 -1.680 -18.535 1.00 92.56 102 ALA A O 1
ATOM 739 N N . ARG A 1 103 ? 18.201 -0.287 -20.102 1.00 95.88 103 ARG A N 1
ATOM 740 C CA . ARG A 1 103 ? 17.619 0.917 -19.488 1.00 95.88 103 ARG A CA 1
ATOM 741 C C . ARG A 1 103 ? 16.093 0.860 -19.417 1.00 95.88 103 ARG A C 1
ATOM 743 O O . ARG A 1 103 ? 15.506 1.262 -18.411 1.00 95.88 103 ARG A O 1
ATOM 750 N N . ARG A 1 104 ? 15.428 0.374 -20.471 1.00 95.31 104 ARG A N 1
ATOM 751 C CA . ARG A 1 104 ? 13.967 0.186 -20.490 1.00 95.31 104 ARG A CA 1
ATOM 752 C C . ARG A 1 104 ? 13.531 -0.818 -19.422 1.00 95.31 104 ARG A C 1
ATOM 754 O O . ARG A 1 104 ? 12.561 -0.549 -18.713 1.00 95.31 104 ARG A O 1
ATOM 761 N N . ARG A 1 105 ? 14.255 -1.931 -19.279 1.00 91.81 105 ARG A N 1
ATOM 762 C CA . ARG A 1 105 ? 14.006 -2.958 -18.255 1.00 91.81 105 ARG A CA 1
ATOM 763 C C . ARG A 1 105 ? 14.184 -2.402 -16.848 1.00 91.81 105 ARG A C 1
ATOM 765 O O . ARG A 1 105 ? 13.247 -2.486 -16.063 1.00 91.81 105 ARG A O 1
ATOM 772 N N . ALA A 1 106 ? 15.294 -1.717 -16.578 1.00 93.88 106 ALA A N 1
ATOM 773 C CA . ALA A 1 106 ? 15.542 -1.076 -15.286 1.00 93.88 106 ALA A CA 1
ATOM 774 C C . ALA A 1 106 ? 14.411 -0.105 -14.898 1.00 93.88 106 ALA A C 1
ATOM 776 O O . ALA A 1 106 ? 13.909 -0.135 -13.777 1.00 93.88 106 ALA A O 1
ATOM 777 N N . ARG A 1 107 ? 13.924 0.708 -15.848 1.00 96.06 107 ARG A N 1
ATOM 778 C CA . ARG A 1 107 ? 12.776 1.605 -15.617 1.00 96.06 107 ARG A CA 1
ATOM 779 C C . ARG A 1 107 ? 11.486 0.845 -15.299 1.00 96.06 107 ARG A C 1
ATOM 781 O O . ARG A 1 107 ? 10.734 1.274 -14.427 1.00 96.06 107 ARG A O 1
ATOM 788 N N . ARG A 1 108 ? 11.200 -0.253 -16.007 1.00 95.38 108 ARG A N 1
ATOM 789 C CA . ARG A 1 108 ? 10.022 -1.097 -15.739 1.00 95.38 108 ARG A CA 1
ATOM 790 C C . ARG A 1 108 ? 10.113 -1.754 -14.365 1.00 95.38 108 ARG A C 1
ATOM 792 O O . ARG A 1 108 ? 9.154 -1.674 -13.604 1.00 95.38 108 ARG A O 1
ATOM 799 N N . GLN A 1 109 ? 11.267 -2.320 -14.026 1.00 93.38 109 GLN A N 1
ATOM 800 C CA . GLN A 1 109 ? 11.511 -2.941 -12.727 1.00 93.38 109 GLN A CA 1
ATOM 801 C C . GLN A 1 109 ? 11.360 -1.927 -11.588 1.00 93.38 109 GLN A C 1
ATOM 803 O O . GLN A 1 109 ? 10.638 -2.199 -10.634 1.00 93.38 109 GLN A O 1
ATOM 808 N N . ALA A 1 110 ? 11.932 -0.727 -11.722 1.00 94.88 110 ALA A N 1
ATOM 809 C CA . ALA A 1 110 ? 11.776 0.340 -10.735 1.00 94.88 110 ALA A CA 1
ATOM 810 C C . ALA A 1 110 ? 10.300 0.738 -10.535 1.00 94.88 110 ALA A C 1
ATOM 812 O O . ALA A 1 110 ? 9.849 0.926 -9.405 1.00 94.88 110 ALA A O 1
ATOM 813 N N . LYS A 1 111 ? 9.513 0.815 -11.620 1.00 96.94 111 LYS A N 1
ATOM 814 C CA . LYS A 1 111 ? 8.063 1.058 -11.530 1.00 96.94 111 LYS A CA 1
ATOM 815 C C . LYS A 1 111 ? 7.339 -0.076 -10.799 1.00 96.94 111 LYS A C 1
ATOM 817 O O . LYS A 1 111 ? 6.554 0.210 -9.900 1.00 96.94 111 LYS A O 1
ATOM 822 N N . ARG A 1 112 ? 7.624 -1.340 -11.132 1.00 94.88 112 ARG A N 1
ATOM 823 C CA . ARG A 1 112 ? 7.035 -2.513 -10.457 1.00 94.88 112 ARG A CA 1
ATOM 824 C C . ARG A 1 112 ? 7.380 -2.540 -8.968 1.00 94.88 112 ARG A C 1
ATOM 826 O O . ARG A 1 112 ? 6.487 -2.701 -8.145 1.00 94.88 112 ARG A O 1
ATOM 833 N N . GLN A 1 113 ? 8.642 -2.304 -8.609 1.00 96.06 113 GLN A N 1
ATOM 834 C CA . GLN A 1 113 ? 9.083 -2.220 -7.212 1.00 96.06 113 GLN A CA 1
ATOM 835 C C . GLN A 1 113 ? 8.352 -1.110 -6.456 1.00 96.06 113 GLN A C 1
ATOM 837 O O . GLN A 1 113 ? 7.864 -1.340 -5.352 1.00 96.06 113 GLN A O 1
ATOM 842 N N . ARG A 1 114 ? 8.202 0.073 -7.065 1.00 97.56 114 ARG A N 1
ATOM 843 C CA . ARG A 1 114 ? 7.429 1.168 -6.470 1.00 97.56 114 ARG A CA 1
ATOM 844 C C . ARG A 1 114 ? 5.980 0.760 -6.211 1.00 97.56 114 ARG A C 1
ATOM 846 O O . ARG A 1 114 ? 5.476 1.004 -5.120 1.00 97.56 114 ARG A O 1
ATOM 853 N N . VAL A 1 115 ? 5.319 0.132 -7.184 1.00 98.12 115 VAL A N 1
ATOM 854 C CA . VAL A 1 115 ? 3.941 -0.359 -7.020 1.00 98.12 115 VAL A CA 1
ATOM 855 C C . VAL A 1 115 ? 3.868 -1.409 -5.912 1.00 98.12 115 VAL A C 1
ATOM 857 O O . VAL A 1 115 ? 3.012 -1.299 -5.039 1.00 98.12 115 VAL A O 1
ATOM 860 N N . LYS A 1 116 ? 4.808 -2.362 -5.875 1.00 97.38 116 LYS A N 1
ATOM 861 C CA . LYS A 1 116 ? 4.898 -3.381 -4.818 1.00 97.38 116 LYS A CA 1
ATOM 862 C C . LYS A 1 116 ? 4.984 -2.746 -3.428 1.00 97.38 116 LYS A C 1
ATOM 864 O O . LYS A 1 116 ? 4.243 -3.143 -2.533 1.00 97.38 116 LYS A O 1
ATOM 869 N N . VAL A 1 117 ? 5.829 -1.727 -3.256 1.00 98.19 117 VAL A N 1
ATOM 870 C CA . VAL A 1 117 ? 5.961 -0.990 -1.987 1.00 98.19 117 VAL A CA 1
ATOM 871 C C . VAL A 1 117 ? 4.670 -0.253 -1.626 1.00 98.19 117 VAL A C 1
ATOM 873 O O . VAL A 1 117 ? 4.234 -0.324 -0.480 1.00 98.19 117 VAL A O 1
ATOM 876 N N . LEU A 1 118 ? 4.029 0.423 -2.584 1.00 98.38 118 LEU A N 1
ATOM 877 C CA . LEU A 1 118 ? 2.776 1.145 -2.336 1.00 98.38 118 LEU A CA 1
ATOM 878 C C . LEU A 1 118 ? 1.634 0.205 -1.938 1.00 98.38 118 LEU A C 1
ATOM 880 O O . LEU A 1 118 ? 0.902 0.498 -0.996 1.00 98.38 118 LEU A O 1
ATOM 884 N N . LEU A 1 119 ? 1.504 -0.941 -2.606 1.00 98.38 119 LEU A N 1
ATOM 885 C CA . LEU A 1 119 ? 0.499 -1.946 -2.263 1.00 98.38 119 LEU A CA 1
ATOM 886 C C . LEU A 1 119 ? 0.769 -2.573 -0.893 1.00 98.38 119 LEU A C 1
ATOM 888 O O . LEU A 1 119 ? -0.155 -2.717 -0.093 1.00 98.38 119 LEU A O 1
ATOM 892 N N . ALA A 1 120 ? 2.030 -2.891 -0.586 1.00 98.06 120 ALA A N 1
ATOM 893 C CA . ALA A 1 120 ? 2.414 -3.399 0.728 1.00 98.06 120 ALA A CA 1
ATOM 894 C C . ALA A 1 120 ? 2.098 -2.388 1.841 1.00 98.06 120 ALA A C 1
ATOM 896 O O . ALA A 1 120 ? 1.557 -2.767 2.881 1.00 98.06 120 ALA A O 1
ATOM 897 N N . ARG A 1 121 ? 2.375 -1.099 1.599 1.00 98.25 121 ARG A N 1
ATOM 898 C CA . ARG A 1 121 ? 2.032 -0.006 2.512 1.00 98.25 121 ARG A CA 1
ATOM 899 C C . ARG A 1 121 ? 0.522 0.096 2.720 1.00 98.25 121 ARG A C 1
ATOM 901 O O . ARG A 1 121 ? 0.088 0.039 3.862 1.00 98.25 121 ARG A O 1
ATOM 908 N N . ARG A 1 122 ? -0.273 0.130 1.647 1.00 98.25 122 ARG A N 1
ATOM 909 C CA . ARG A 1 122 ? -1.743 0.177 1.735 1.00 98.25 122 ARG A CA 1
ATOM 910 C C . ARG A 1 122 ? -2.314 -1.009 2.518 1.00 98.25 122 ARG A C 1
ATOM 912 O O . ARG A 1 122 ? -3.178 -0.829 3.366 1.00 98.25 122 ARG A O 1
ATOM 919 N N . LYS A 1 123 ? -1.812 -2.227 2.276 1.00 98.12 123 LYS A N 1
ATOM 920 C CA . LYS A 1 123 ? -2.242 -3.433 3.009 1.00 98.12 123 LYS A CA 1
ATOM 921 C C . LYS A 1 123 ? -1.863 -3.383 4.491 1.00 98.12 123 LYS A C 1
ATOM 923 O O . LYS A 1 123 ? -2.515 -4.009 5.322 1.00 98.12 123 LYS A O 1
ATOM 928 N N . ARG A 1 124 ? -0.759 -2.720 4.834 1.00 97.81 124 ARG A N 1
ATOM 929 C CA . ARG A 1 124 ? -0.369 -2.504 6.229 1.00 97.81 124 ARG A CA 1
ATOM 930 C C . ARG A 1 124 ? -1.276 -1.469 6.891 1.00 97.81 124 ARG A C 1
ATOM 932 O O . ARG A 1 124 ? -1.795 -1.761 7.957 1.00 97.81 12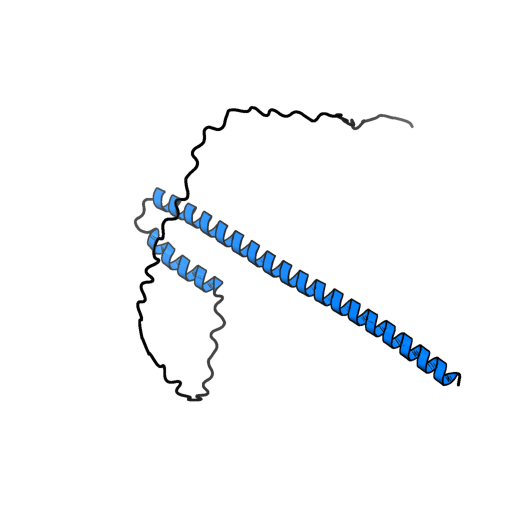4 ARG A O 1
ATOM 939 N N . GLU A 1 125 ? -1.496 -0.332 6.239 1.00 97.75 125 GLU A N 1
ATOM 940 C CA . GLU A 1 125 ? -2.380 0.730 6.735 1.00 97.75 125 GLU A CA 1
ATOM 941 C C . GLU A 1 125 ? -3.804 0.204 6.976 1.00 97.75 125 GLU A C 1
ATOM 943 O O . GLU A 1 125 ? -4.356 0.453 8.039 1.00 97.75 125 GLU A O 1
ATOM 948 N N . GLY A 1 126 ? -4.355 -0.613 6.068 1.00 97.62 126 GLY A N 1
ATOM 949 C CA . GLY A 1 126 ? -5.667 -1.245 6.274 1.00 97.62 126 GLY A CA 1
ATOM 950 C C . GLY A 1 126 ? -5.717 -2.151 7.511 1.00 97.62 126 GLY A C 1
ATOM 951 O O . GLY A 1 126 ? -6.619 -2.031 8.328 1.00 97.62 126 GLY A O 1
ATOM 952 N N . ARG A 1 127 ? -4.694 -2.990 7.722 1.00 97.62 127 ARG A N 1
ATOM 953 C CA . ARG A 1 127 ? -4.606 -3.836 8.928 1.00 97.62 127 ARG A CA 1
ATOM 954 C C . ARG A 1 127 ? -4.452 -3.025 10.216 1.00 97.62 127 ARG A C 1
ATOM 956 O O . ARG A 1 127 ? -4.967 -3.420 11.254 1.00 97.62 127 ARG A O 1
ATOM 963 N N . GLU A 1 128 ? -3.715 -1.917 10.171 1.00 97.38 128 GLU A N 1
ATOM 964 C CA . GLU A 1 128 ? -3.569 -1.015 11.319 1.00 97.38 128 GLU A CA 1
ATOM 965 C C . GLU A 1 128 ? -4.892 -0.306 11.647 1.00 97.38 128 GLU A C 1
ATOM 967 O O . GLU A 1 128 ? -5.214 -0.158 12.824 1.00 97.38 128 GLU A O 1
ATOM 972 N N . GLN A 1 129 ? -5.674 0.071 10.631 1.00 97.56 129 GLN A N 1
ATOM 973 C CA . GLN A 1 129 ? -7.020 0.628 10.801 1.00 97.56 129 GLN A CA 1
ATOM 974 C C . GLN A 1 129 ? -7.978 -0.393 11.418 1.00 97.56 129 GLN A C 1
ATOM 976 O O . GLN A 1 129 ? -8.580 -0.102 12.447 1.00 97.56 129 GLN A O 1
ATOM 981 N N . GLU A 1 130 ? -8.040 -1.609 10.874 1.00 97.62 130 GLU A N 1
ATOM 982 C CA . GLU A 1 130 ? -8.858 -2.698 11.429 1.00 97.62 130 GLU A CA 1
ATOM 983 C C . GLU A 1 130 ? -8.495 -2.988 12.895 1.00 97.62 130 GLU A C 1
ATOM 985 O O . GLU A 1 130 ? -9.367 -3.128 13.751 1.00 97.62 130 GLU A O 1
ATOM 990 N N . ALA A 1 131 ? -7.199 -3.024 13.222 1.00 97.88 131 ALA A N 1
ATOM 991 C CA . ALA A 1 131 ? -6.746 -3.219 14.597 1.00 97.88 131 ALA A CA 1
ATOM 992 C C . ALA A 1 131 ? -7.118 -2.041 15.517 1.00 97.88 131 ALA A C 1
ATOM 994 O O . ALA A 1 131 ? -7.380 -2.246 16.702 1.00 97.88 131 ALA A O 1
ATOM 995 N N . ALA A 1 132 ? -7.131 -0.808 15.004 1.00 97.88 132 ALA A N 1
ATOM 996 C CA . ALA A 1 132 ? -7.567 0.356 15.768 1.00 97.88 132 ALA A CA 1
ATOM 997 C C . ALA A 1 132 ? -9.076 0.311 16.050 1.00 97.88 132 ALA A C 1
ATOM 999 O O . ALA A 1 132 ? -9.486 0.550 17.182 1.00 97.88 132 ALA A O 1
ATOM 1000 N N . GLU A 1 133 ? -9.888 -0.058 15.060 1.00 97.69 133 GLU A N 1
ATOM 1001 C CA . GLU A 1 133 ? -11.335 -0.234 15.221 1.00 97.69 133 GLU A CA 1
ATOM 1002 C C . GLU A 1 133 ? -11.663 -1.328 16.241 1.00 97.69 133 GLU A C 1
ATOM 1004 O O . GLU A 1 133 ? -12.520 -1.132 17.102 1.00 97.69 133 GLU A O 1
ATOM 1009 N N . GLN A 1 134 ? -10.934 -2.448 16.210 1.00 97.75 134 GLN A N 1
ATOM 1010 C CA . GLN A 1 134 ? -11.085 -3.515 17.203 1.00 97.75 134 GLN A CA 1
ATOM 1011 C C . GLN A 1 134 ? -10.790 -3.026 18.621 1.00 97.75 134 GLN A C 1
ATOM 1013 O O . GLN A 1 134 ? -11.573 -3.299 19.524 1.00 97.75 134 GLN A O 1
ATOM 1018 N N . ARG A 1 135 ? -9.715 -2.253 18.818 1.00 97.88 135 ARG A N 1
ATOM 1019 C CA . ARG A 1 135 ? -9.397 -1.674 20.134 1.00 97.88 135 ARG A CA 1
ATOM 1020 C C . ARG A 1 135 ? -10.505 -0.755 20.632 1.00 97.88 135 ARG A C 1
ATOM 1022 O O . ARG A 1 135 ? -10.912 -0.873 21.778 1.00 97.88 135 ARG A O 1
ATOM 1029 N N . VAL A 1 136 ? -11.030 0.114 19.766 1.00 98.25 136 VAL A N 1
ATOM 1030 C CA . VAL A 1 136 ? -12.151 0.998 20.127 1.00 98.25 136 VAL A CA 1
ATOM 1031 C C . VAL A 1 136 ? -13.382 0.176 20.517 1.00 98.25 136 VAL A C 1
ATOM 1033 O O . VAL A 1 136 ? -14.001 0.448 21.544 1.00 98.25 136 VAL A O 1
ATOM 1036 N N . ALA A 1 137 ? -13.714 -0.862 19.748 1.00 98.06 137 ALA A N 1
ATOM 1037 C CA . ALA A 1 137 ? -14.835 -1.743 20.058 1.00 98.06 137 ALA A CA 1
ATOM 1038 C C . ALA A 1 137 ? -14.639 -2.499 21.387 1.00 98.06 137 ALA A C 1
ATOM 1040 O O . ALA A 1 137 ? -15.586 -2.650 22.163 1.00 98.06 137 ALA A O 1
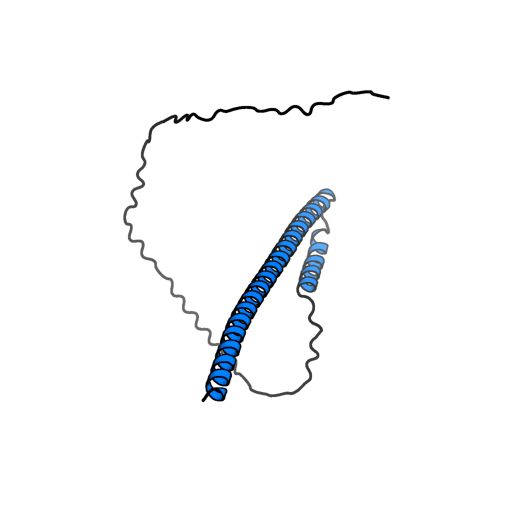ATOM 1041 N N . GLU A 1 138 ? -13.419 -2.960 21.671 1.00 98.06 138 GLU A N 1
ATOM 1042 C CA . GLU A 1 138 ? -13.063 -3.603 22.937 1.00 98.06 138 GLU A CA 1
ATOM 1043 C C . GLU A 1 138 ? -13.173 -2.638 24.121 1.00 98.06 138 GLU A C 1
ATOM 1045 O O . GLU A 1 138 ? -13.760 -3.004 25.142 1.00 98.06 138 GLU A O 1
ATOM 1050 N N . ASP A 1 139 ? -12.689 -1.404 23.973 1.00 98.19 139 ASP A N 1
ATOM 1051 C CA . ASP A 1 139 ? -12.775 -0.358 24.994 1.00 98.19 139 ASP A CA 1
ATOM 1052 C C . ASP A 1 139 ? -14.236 0.019 25.289 1.00 98.19 139 ASP A C 1
ATOM 1054 O O . ASP A 1 139 ? -14.642 0.116 26.452 1.00 98.19 139 ASP A O 1
ATOM 1058 N N . GLU A 1 140 ? -15.072 0.159 24.255 1.00 98.25 140 GLU A N 1
ATOM 1059 C CA . GLU A 1 140 ? -16.511 0.383 24.425 1.00 98.25 140 GLU A CA 1
ATOM 1060 C C . GLU A 1 140 ? -17.185 -0.771 25.171 1.00 98.25 140 GLU A C 1
ATOM 1062 O O . GLU A 1 140 ? -18.020 -0.563 26.058 1.00 98.25 140 GLU A O 1
ATOM 1067 N N . LEU A 1 141 ? -16.836 -2.008 24.819 1.00 98.19 141 LEU A N 1
ATOM 1068 C CA . LEU A 1 141 ? -17.373 -3.194 25.469 1.00 98.19 141 LEU A CA 1
ATOM 1069 C C . LEU A 1 141 ? -16.918 -3.252 26.934 1.00 98.19 141 LEU A C 1
ATOM 1071 O O . LEU A 1 141 ? -17.733 -3.528 27.820 1.00 98.19 141 LEU A O 1
ATOM 1075 N N . ALA A 1 142 ? -15.654 -2.937 27.214 1.00 98.25 142 ALA A N 1
ATOM 1076 C CA . ALA A 1 142 ? -15.117 -2.841 28.566 1.00 98.25 142 ALA A CA 1
ATOM 1077 C C . ALA A 1 142 ? -15.852 -1.778 29.399 1.00 98.25 142 ALA A C 1
ATOM 1079 O O . ALA A 1 142 ? -16.226 -2.058 30.540 1.00 98.25 142 ALA A O 1
ATOM 1080 N N . ALA A 1 143 ? -16.157 -0.613 28.821 1.00 98.00 143 ALA A N 1
ATOM 1081 C CA . ALA A 1 143 ? -16.954 0.424 29.477 1.00 98.00 143 ALA A CA 1
ATOM 1082 C C . ALA A 1 143 ? -18.390 -0.044 29.781 1.00 98.00 143 ALA A C 1
ATOM 1084 O O . ALA A 1 143 ? -18.921 0.198 30.863 1.00 98.00 143 ALA A O 1
ATOM 1085 N N . ARG A 1 144 ? -19.032 -0.778 28.865 1.00 98.06 144 ARG A N 1
ATOM 1086 C CA . ARG A 1 144 ? -20.365 -1.358 29.125 1.00 98.06 144 ARG A CA 1
ATOM 1087 C C . ARG A 1 144 ? -20.319 -2.397 30.244 1.00 98.06 144 ARG A C 1
ATOM 1089 O O . ARG A 1 144 ? -21.214 -2.428 31.088 1.00 98.06 144 ARG A O 1
ATOM 1096 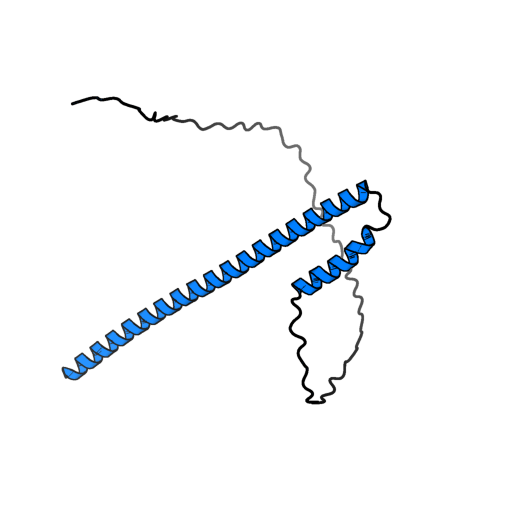N N . ARG A 1 145 ? -19.274 -3.231 30.272 1.00 98.25 145 ARG A N 1
ATOM 1097 C CA . ARG A 1 145 ? -19.056 -4.211 31.345 1.00 98.25 145 ARG A CA 1
ATOM 1098 C C . ARG A 1 145 ? -18.858 -3.525 32.693 1.00 98.25 145 ARG A C 1
ATOM 1100 O O . ARG A 1 145 ? -19.481 -3.963 33.650 1.00 98.25 145 ARG A O 1
ATOM 1107 N N . SER A 1 146 ? -18.071 -2.450 32.768 1.00 97.94 146 SER A N 1
ATOM 1108 C CA . SER A 1 146 ? -17.850 -1.733 34.031 1.00 97.94 146 SER A CA 1
ATOM 1109 C C . SER A 1 146 ? -19.127 -1.073 34.563 1.00 97.94 146 SER A C 1
ATOM 1111 O O . SER A 1 146 ? -19.417 -1.145 35.755 1.00 97.94 146 SER A O 1
ATOM 1113 N N . VAL A 1 147 ? -19.957 -0.498 33.688 1.00 98.12 147 VAL A N 1
ATOM 1114 C CA . VAL A 1 147 ? -21.276 0.023 34.086 1.00 98.12 147 VAL A CA 1
ATOM 1115 C C . VAL A 1 147 ? -22.168 -1.101 34.620 1.00 98.12 147 VAL A C 1
ATOM 1117 O O . VAL A 1 147 ? -22.819 -0.938 35.653 1.00 98.12 147 VAL A O 1
ATOM 1120 N N . ALA A 1 148 ? -22.179 -2.257 33.952 1.00 97.88 148 ALA A N 1
ATOM 1121 C CA . ALA A 1 148 ? -22.957 -3.410 34.394 1.00 97.88 148 ALA A CA 1
ATOM 1122 C C . ALA A 1 148 ? -22.480 -3.953 35.752 1.00 97.88 148 ALA A C 1
ATOM 1124 O O . ALA A 1 148 ? -23.318 -4.268 36.596 1.00 97.88 148 ALA A O 1
ATOM 1125 N N . THR A 1 149 ? -21.166 -4.029 35.997 1.00 97.88 149 THR A N 1
ATOM 1126 C CA . THR A 1 149 ? -20.630 -4.483 37.292 1.00 97.88 149 THR A CA 1
ATOM 1127 C C . THR A 1 149 ? -21.017 -3.530 38.416 1.00 97.88 149 THR A C 1
ATOM 1129 O O . THR A 1 149 ? -21.533 -3.984 39.432 1.00 97.88 149 THR A O 1
ATOM 1132 N N . VAL A 1 150 ? -20.888 -2.217 38.203 1.00 98.12 150 VAL A N 1
ATOM 1133 C CA . VAL A 1 150 ? -21.307 -1.209 39.193 1.00 98.12 150 VAL A CA 1
ATOM 1134 C C . VAL A 1 150 ? -22.807 -1.314 39.490 1.00 98.12 150 VAL A C 1
ATOM 1136 O O . VAL A 1 150 ? -23.226 -1.230 40.643 1.00 98.12 150 VAL A O 1
ATOM 1139 N N . ALA A 1 151 ? -23.643 -1.535 38.471 1.00 97.56 151 ALA A N 1
ATOM 1140 C CA . ALA A 1 151 ? -25.082 -1.710 38.670 1.00 97.56 151 ALA A CA 1
ATOM 1141 C C . ALA A 1 151 ? -25.416 -2.965 39.500 1.00 97.56 151 ALA A C 1
ATOM 1143 O O . ALA A 1 151 ? -26.326 -2.927 40.333 1.00 97.56 151 ALA A O 1
ATOM 1144 N N . LEU A 1 152 ? -24.685 -4.067 39.299 1.00 97.69 152 LEU A N 1
ATOM 1145 C CA . LEU A 1 152 ? -24.845 -5.287 40.095 1.00 97.69 152 LEU A CA 1
ATOM 1146 C C . LEU A 1 152 ? -24.427 -5.071 41.553 1.00 97.69 152 LEU A C 1
ATOM 1148 O O . LEU A 1 152 ? -25.188 -5.433 42.449 1.00 97.69 152 LEU A O 1
ATOM 1152 N N . GLU A 1 153 ? -23.289 -4.420 41.795 1.00 97.00 153 GLU A N 1
ATOM 1153 C CA . GLU A 1 153 ? -22.821 -4.078 43.145 1.00 97.00 153 GLU A CA 1
ATOM 1154 C C . GLU A 1 153 ? -23.864 -3.242 43.903 1.00 97.00 153 GLU A C 1
ATOM 1156 O O . GLU A 1 153 ? -24.245 -3.582 45.024 1.00 97.00 153 GLU A O 1
ATOM 1161 N N . GLN A 1 154 ? -24.439 -2.221 43.259 1.00 96.69 154 GLN A N 1
ATOM 1162 C CA . GLN A 1 154 ? -25.507 -1.409 43.856 1.00 96.69 154 GLN A CA 1
ATOM 1163 C C . GLN A 1 154 ? -26.762 -2.228 44.199 1.00 96.69 154 GLN A C 1
ATOM 1165 O O . GLN A 1 154 ? -27.429 -1.969 45.206 1.00 96.69 154 GLN A O 1
ATOM 1170 N N . LEU A 1 155 ? -27.130 -3.211 43.369 1.00 96.88 155 LEU A N 1
ATOM 1171 C CA . LEU A 1 155 ? -28.254 -4.104 43.664 1.00 96.88 155 LEU A CA 1
ATOM 1172 C C . LEU A 1 155 ? -27.953 -5.017 44.855 1.00 96.88 155 LEU A C 1
ATOM 1174 O O . LEU A 1 155 ? -28.840 -5.244 45.681 1.00 96.88 155 LEU A O 1
ATOM 1178 N N . GLU A 1 156 ? -26.730 -5.530 44.963 1.00 96.44 156 GLU A N 1
ATOM 1179 C CA . GLU A 1 156 ? -26.298 -6.332 46.107 1.00 96.44 156 GLU A CA 1
ATOM 1180 C C . GLU A 1 156 ? -26.290 -5.524 47.406 1.00 96.44 156 GLU A C 1
ATOM 1182 O O . GLU A 1 156 ? -26.788 -6.002 48.426 1.00 96.44 156 GLU A O 1
ATOM 1187 N N . GLU A 1 157 ? -25.802 -4.285 47.376 1.00 96.38 157 GLU A N 1
ATOM 1188 C CA . GLU A 1 157 ? -25.857 -3.373 48.521 1.00 96.38 157 GLU A CA 1
ATOM 1189 C C . GLU A 1 157 ? -27.298 -3.114 48.968 1.00 96.38 157 GLU A C 1
ATOM 1191 O O . GLU A 1 157 ? -27.618 -3.249 50.150 1.00 96.38 157 GLU A O 1
ATOM 1196 N N . ARG A 1 158 ? -28.206 -2.834 48.024 1.00 95.75 158 ARG A N 1
ATOM 1197 C CA . ARG A 1 158 ? -29.637 -2.655 48.322 1.00 95.75 158 ARG A CA 1
ATOM 1198 C C . ARG A 1 158 ? -30.284 -3.908 48.906 1.00 95.75 158 ARG A C 1
ATOM 1200 O O . ARG A 1 158 ? -31.197 -3.785 49.716 1.00 95.75 158 ARG A O 1
ATOM 1207 N N . ARG A 1 159 ? -29.847 -5.105 48.498 1.00 95.44 159 ARG A N 1
ATOM 1208 C CA . ARG A 1 159 ? -30.325 -6.375 49.072 1.00 95.44 159 ARG A CA 1
ATOM 1209 C C . ARG A 1 159 ? -29.836 -6.576 50.503 1.00 95.44 159 ARG A C 1
ATOM 1211 O O . ARG A 1 159 ? -30.608 -7.075 51.303 1.00 95.44 159 ARG A O 1
ATOM 1218 N N . LYS A 1 160 ? -28.602 -6.179 50.830 1.00 94.94 160 LYS A N 1
ATOM 1219 C CA . LYS A 1 160 ? -28.045 -6.273 52.195 1.00 94.94 160 LYS A CA 1
ATOM 1220 C C . LYS A 1 160 ? -28.696 -5.297 53.182 1.00 94.94 160 LYS A C 1
ATOM 1222 O O . LYS A 1 160 ? -28.650 -5.531 54.382 1.00 94.94 160 LYS A O 1
ATOM 1227 N N . GLN A 1 161 ? -29.254 -4.194 52.684 1.00 90.50 161 GLN A N 1
ATOM 1228 C CA . GLN A 1 161 ? -29.941 -3.175 53.488 1.00 90.50 161 GLN A CA 1
ATOM 1229 C C . GLN A 1 161 ? -31.424 -3.493 53.763 1.00 90.50 161 GLN A C 1
ATOM 1231 O O . GLN A 1 161 ? -32.076 -2.730 54.474 1.00 90.50 161 GLN A O 1
ATOM 1236 N N . ARG A 1 162 ? -31.967 -4.566 53.176 1.00 79.38 162 ARG A N 1
ATOM 1237 C CA . ARG A 1 162 ? -33.335 -5.055 53.405 1.00 79.38 162 ARG A CA 1
ATOM 1238 C C . ARG A 1 162 ? -33.310 -6.277 54.307 1.00 79.38 162 ARG A C 1
ATOM 1240 O O . ARG A 1 162 ? -34.254 -6.388 55.115 1.00 79.38 162 ARG A O 1
#

Radius of gyration: 37.14 Å; chains: 1; bounding box: 66×86×88 Å

Sequence (162 aa):
MRTSEVGGVKEQDDAGKSPASNTDDEEQDGELLAISEGDAAVVLDESEADSDESEQLSKDEAELGAVIPEASDPAAEETRAESATLANEADGLSEVARIRLARRRARRQAKRQRVKVLLARRKREGREQEAAEQRVAEDELAARRSVATVALEQLEERRKQR

Secondary structure (DSSP, 8-state):
-------------------------------------------------------------------------HHHHHHHHHHHHHHHTSTT--HHHHHHHHHHHHHHHHHHHHHHHHHHHHHHHHHHHHHHHHHHHHHHHHHHHHHHHHHHHHHHHHHHT-

pLDDT: mean 71.97, std 21.8, range [39.78, 98.38]

Organism: NCBI:txid53985